Protein AF-F5GXT5-F1 (afdb_monomer_lite)

Radius of gyration: 16.78 Å; chains: 1; bounding box: 36×25×57 Å

pLDDT: mean 93.28, std 6.9, range [70.44, 98.62]

Foldseek 3Di:
DLLVAVAQDDDDVPDPDGDHHDDVVVVVVCLVCLLVCLLPDDPVSNVVSLVSLLSNCLRCPPNPPVCLLVVLLVQLPDPDLSSLLSSLSNLLSNLLSCLPPDPVVCVSVVVSCVSVVVSLVVLLVVLVVPPDPSSVSSNVSSVSSVVSNVD

Sequence (151 aa):
MVTQYWPDREPPPGEAIFPFNIHENDRQQIRDNIVEGIIRSPDLVRVQLTMCLRAIIKHDFPGHWPGVVDKIDYYLQSQSSASWLGSLLCLYQLVKTYEYKKAEEREPLIIAMQIFLPRIQQQIVQLLPDSSYYSVLLQKQILKIFYALVQ

Structure (mmCIF, N/CA/C/O backbone):
data_AF-F5GXT5-F1
#
_entry.id   AF-F5GXT5-F1
#
loop_
_atom_site.group_PDB
_atom_site.id
_atom_site.type_symbol
_atom_site.label_atom_id
_atom_site.label_alt_id
_atom_site.label_comp_id
_atom_site.label_asym_id
_atom_site.label_entity_id
_atom_site.label_seq_id
_atom_site.pdbx_PDB_ins_code
_atom_site.Cartn_x
_atom_site.Cartn_y
_atom_site.Cartn_z
_atom_site.occupancy
_atom_site.B_iso_or_equiv
_atom_site.auth_seq_id
_atom_site.auth_comp_id
_atom_site.auth_asym_id
_atom_site.auth_atom_id
_atom_site.pdbx_PDB_model_num
ATOM 1 N N . MET A 1 1 ? -3.193 -11.718 -16.908 1.00 72.56 1 MET A N 1
ATOM 2 C CA . MET A 1 1 ? -3.302 -10.508 -17.753 1.00 72.56 1 MET A CA 1
ATOM 3 C C . MET A 1 1 ? -2.373 -9.403 -17.261 1.00 72.56 1 MET A C 1
ATOM 5 O O . MET A 1 1 ? -1.373 -9.195 -17.922 1.00 72.56 1 MET A O 1
ATOM 9 N N . VAL A 1 2 ? -2.601 -8.774 -16.096 1.00 82.25 2 VAL A N 1
ATOM 10 C CA . VAL A 1 2 ? -1.706 -7.710 -15.571 1.00 82.25 2 VAL A CA 1
ATOM 11 C C . VAL A 1 2 ? -0.271 -8.211 -15.365 1.00 82.25 2 VAL A C 1
ATOM 13 O O . VAL A 1 2 ? 0.660 -7.666 -15.932 1.00 82.25 2 VAL A O 1
ATOM 16 N N . THR A 1 3 ? -0.075 -9.335 -14.676 1.00 84.12 3 THR A N 1
ATOM 17 C CA . THR A 1 3 ? 1.262 -9.940 -14.487 1.00 84.12 3 THR A CA 1
ATOM 18 C C . THR A 1 3 ? 1.976 -10.316 -15.788 1.00 84.12 3 THR A C 1
ATOM 20 O O . THR A 1 3 ? 3.190 -10.498 -15.795 1.00 84.12 3 THR A O 1
ATOM 23 N N . GLN A 1 4 ? 1.224 -10.471 -16.879 1.00 84.88 4 GLN A N 1
ATOM 24 C CA . GLN A 1 4 ? 1.748 -10.904 -18.164 1.00 84.88 4 GLN A CA 1
ATOM 25 C C . GLN A 1 4 ? 2.047 -9.717 -19.080 1.00 84.88 4 GLN A C 1
ATOM 27 O O . GLN A 1 4 ? 3.111 -9.684 -19.671 1.00 84.88 4 GLN A O 1
ATOM 32 N N . TYR A 1 5 ? 1.149 -8.744 -19.181 1.00 89.81 5 TYR A N 1
ATOM 33 C CA . TYR A 1 5 ? 1.207 -7.708 -20.219 1.00 89.81 5 TYR A CA 1
ATOM 34 C C . TYR A 1 5 ? 1.466 -6.294 -19.666 1.00 89.81 5 TYR A C 1
ATOM 36 O O . TYR A 1 5 ? 1.440 -5.323 -20.423 1.00 89.81 5 TYR A O 1
ATOM 44 N N . TRP A 1 6 ? 1.674 -6.165 -18.349 1.00 93.44 6 TRP A N 1
ATOM 45 C CA . TRP A 1 6 ? 2.066 -4.907 -17.703 1.00 93.44 6 TRP A CA 1
ATOM 46 C C . TRP A 1 6 ? 3.566 -4.608 -17.768 1.00 93.44 6 TRP A C 1
ATOM 48 O O . TRP A 1 6 ? 3.906 -3.472 -18.066 1.00 93.44 6 TRP A O 1
ATOM 58 N N . PRO A 1 7 ? 4.480 -5.564 -17.502 1.00 89.50 7 PRO A N 1
ATOM 59 C CA . PRO A 1 7 ? 5.905 -5.292 -17.645 1.00 89.50 7 PRO A CA 1
ATOM 60 C C . PRO A 1 7 ? 6.231 -5.070 -19.118 1.00 89.50 7 PRO A C 1
ATOM 62 O O . PRO A 1 7 ? 5.794 -5.864 -19.952 1.00 89.50 7 PRO A O 1
ATOM 65 N N . ASP A 1 8 ? 7.035 -4.058 -19.426 1.00 83.81 8 ASP A N 1
ATOM 66 C CA . ASP A 1 8 ? 7.594 -3.932 -20.767 1.00 83.81 8 ASP A CA 1
ATOM 67 C C . ASP A 1 8 ? 8.523 -5.118 -21.024 1.00 83.81 8 ASP A C 1
ATOM 69 O O . ASP A 1 8 ? 9.422 -5.427 -20.238 1.00 83.81 8 ASP A O 1
ATOM 73 N N . ARG A 1 9 ? 8.238 -5.846 -22.099 1.00 78.12 9 ARG A N 1
ATOM 74 C CA . ARG A 1 9 ? 8.965 -7.053 -22.478 1.00 78.12 9 ARG A CA 1
ATOM 75 C C . ARG A 1 9 ? 9.760 -6.804 -23.747 1.00 78.12 9 ARG A C 1
ATOM 77 O O . ARG A 1 9 ? 9.201 -6.384 -24.760 1.00 78.12 9 ARG A O 1
ATOM 84 N N . GLU A 1 10 ? 11.043 -7.126 -23.686 1.00 72.50 10 GLU A N 1
ATOM 85 C CA . GLU A 1 10 ? 11.891 -7.223 -24.868 1.00 72.50 10 GLU A CA 1
ATOM 86 C C . GLU A 1 10 ? 11.578 -8.515 -25.640 1.00 72.50 10 GLU A C 1
ATOM 88 O O . GLU A 1 10 ? 11.166 -9.515 -25.035 1.00 72.50 10 GLU A O 1
ATOM 93 N N . PRO A 1 11 ? 11.734 -8.513 -26.973 1.00 75.25 11 PRO A N 1
ATOM 94 C CA . PRO A 1 11 ? 11.586 -9.727 -27.756 1.00 75.25 11 PRO A CA 1
ATOM 95 C C . PRO A 1 11 ? 12.695 -10.740 -27.404 1.00 75.25 11 PRO A C 1
ATOM 97 O O . PRO A 1 11 ? 13.831 -10.340 -27.126 1.00 75.25 11 PRO A O 1
ATOM 100 N N . PRO A 1 12 ? 12.403 -12.054 -27.412 1.00 76.12 12 PRO A N 1
ATOM 101 C CA . PRO A 1 12 ? 13.422 -13.084 -27.237 1.00 76.12 12 PRO A CA 1
ATOM 102 C C . PRO A 1 12 ? 14.567 -12.946 -28.258 1.00 76.12 12 PRO A C 1
ATOM 104 O O . PRO A 1 12 ? 14.324 -12.521 -29.392 1.00 76.12 12 PRO A O 1
ATOM 107 N N . PRO A 1 13 ? 15.808 -13.347 -27.915 1.00 76.31 13 PRO A N 1
ATOM 108 C CA . PRO A 1 13 ? 16.923 -13.310 -28.857 1.00 76.31 13 PRO A CA 1
ATOM 109 C C . PRO A 1 13 ? 16.594 -14.077 -30.147 1.00 76.31 13 PRO A C 1
ATOM 111 O O . PRO A 1 13 ? 16.366 -15.284 -30.113 1.00 76.31 13 PRO A O 1
ATOM 114 N N . GLY A 1 14 ? 16.586 -13.377 -31.285 1.00 81.12 14 GLY A N 1
ATOM 115 C CA . GLY A 1 14 ? 16.281 -13.949 -32.603 1.00 81.12 14 GLY A CA 1
ATOM 116 C C . GLY A 1 14 ? 14.845 -13.736 -33.097 1.00 81.12 14 GLY A C 1
ATOM 117 O O . GLY A 1 14 ? 14.568 -14.032 -34.257 1.00 81.12 14 GLY A O 1
ATOM 118 N N . GLU A 1 15 ? 13.952 -13.174 -32.279 1.00 78.56 15 GLU A N 1
ATOM 119 C CA . GLU A 1 15 ? 12.605 -12.771 -32.693 1.00 78.56 15 GLU A CA 1
ATOM 120 C C . GLU A 1 15 ? 12.524 -11.245 -32.871 1.00 78.56 15 GLU A C 1
ATOM 122 O O . GLU A 1 15 ? 13.019 -10.480 -32.051 1.00 78.56 15 GLU A O 1
ATOM 127 N N . ALA A 1 16 ? 11.892 -10.782 -33.955 1.00 70.44 16 ALA A N 1
ATOM 128 C CA . ALA A 1 16 ? 11.656 -9.352 -34.207 1.00 70.44 16 ALA A CA 1
ATOM 129 C C . ALA A 1 16 ? 10.265 -8.882 -33.739 1.00 70.44 16 ALA A C 1
ATOM 131 O O . ALA A 1 16 ? 9.927 -7.704 -33.861 1.00 70.44 16 ALA A O 1
ATOM 132 N N . ILE A 1 17 ? 9.431 -9.806 -33.250 1.00 75.44 17 ILE A N 1
ATOM 133 C CA . ILE A 1 17 ? 8.056 -9.513 -32.852 1.00 75.44 17 ILE A CA 1
ATOM 134 C C . ILE A 1 17 ? 8.065 -9.071 -31.396 1.00 75.44 17 ILE A C 1
ATOM 136 O O . ILE A 1 17 ? 8.349 -9.858 -30.494 1.00 75.44 17 ILE A O 1
ATOM 140 N N . PHE A 1 18 ? 7.713 -7.808 -31.168 1.00 72.62 18 PHE A N 1
ATOM 141 C CA . PHE A 1 18 ? 7.502 -7.321 -29.816 1.00 72.62 18 PHE A CA 1
ATOM 142 C C . PHE A 1 18 ? 6.290 -8.024 -29.194 1.00 72.62 18 PHE A C 1
ATOM 144 O O . PHE A 1 18 ? 5.219 -8.074 -29.810 1.00 72.62 18 PHE A O 1
ATOM 151 N N . PRO A 1 19 ? 6.427 -8.564 -27.976 1.00 79.31 19 PRO A N 1
ATOM 152 C CA . PRO A 1 19 ? 5.295 -9.114 -27.250 1.00 79.31 19 PRO A CA 1
ATOM 153 C C . PRO A 1 19 ? 4.252 -8.026 -26.985 1.00 79.31 19 PRO A C 1
ATOM 155 O O . PRO A 1 19 ? 4.577 -6.864 -26.742 1.00 79.31 19 PRO A O 1
ATOM 158 N N . PHE A 1 20 ? 2.979 -8.421 -27.017 1.00 85.19 20 PHE A N 1
ATOM 159 C CA . P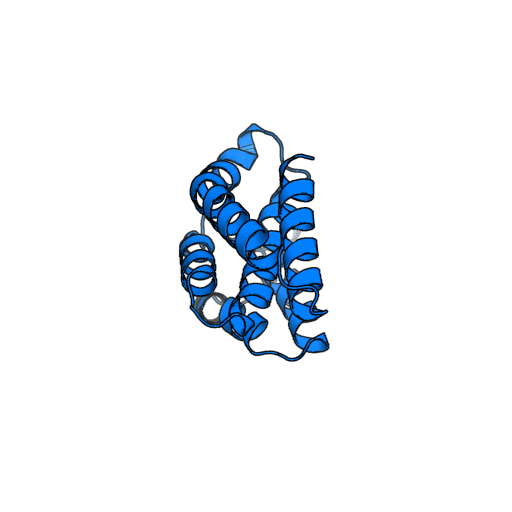HE A 1 20 ? 1.881 -7.517 -26.697 1.00 85.19 20 PHE A CA 1
ATOM 160 C C . PHE A 1 20 ? 2.040 -6.954 -25.279 1.00 85.19 20 PHE A C 1
ATOM 162 O O . PHE A 1 20 ? 2.151 -7.717 -24.318 1.00 85.19 20 PHE A O 1
ATOM 169 N N . ASN A 1 21 ? 1.966 -5.630 -25.164 1.00 88.56 21 ASN A N 1
ATOM 170 C CA . ASN A 1 21 ? 1.921 -4.900 -23.905 1.00 88.56 21 ASN A CA 1
ATOM 171 C C . ASN A 1 21 ? 0.643 -4.058 -23.867 1.00 88.56 21 ASN A C 1
ATOM 173 O O . ASN A 1 21 ? 0.182 -3.564 -24.897 1.00 88.56 21 ASN A O 1
ATOM 177 N N . ILE A 1 22 ? 0.069 -3.892 -22.675 1.00 90.62 22 ILE A N 1
ATOM 178 C CA . ILE A 1 22 ? -1.077 -2.995 -22.477 1.00 90.62 22 ILE A CA 1
ATOM 179 C C . ILE A 1 22 ? -0.630 -1.574 -22.831 1.00 90.62 22 ILE A C 1
ATOM 181 O O . ILE A 1 22 ? 0.400 -1.125 -22.328 1.00 90.62 22 ILE A O 1
ATOM 185 N N . HIS A 1 23 ? -1.395 -0.884 -23.677 1.00 92.12 23 HIS A N 1
ATOM 186 C CA . HIS A 1 23 ? -1.074 0.471 -24.117 1.00 92.12 23 HIS A CA 1
ATOM 187 C C . HIS A 1 23 ? -1.038 1.447 -22.929 1.00 92.12 23 HIS A C 1
ATOM 189 O O . HIS A 1 23 ? -1.825 1.318 -21.992 1.00 92.12 23 HIS A O 1
ATOM 195 N N . GLU A 1 24 ? -0.170 2.461 -22.977 1.00 93.25 24 GLU A N 1
ATOM 196 C CA . GLU A 1 24 ? 0.045 3.368 -21.841 1.00 93.25 24 GLU A CA 1
ATOM 197 C C . GLU A 1 24 ? -1.228 4.115 -21.415 1.00 93.25 24 GLU A C 1
ATOM 199 O O . GLU A 1 24 ? -1.510 4.228 -20.227 1.00 93.25 24 GLU A O 1
ATOM 204 N N . ASN A 1 25 ? -2.068 4.536 -22.367 1.00 95.38 25 ASN A N 1
ATOM 205 C CA . ASN A 1 25 ? -3.378 5.124 -22.051 1.00 95.38 25 ASN A CA 1
ATOM 206 C C . ASN A 1 25 ? -4.250 4.190 -21.189 1.00 95.38 25 ASN A C 1
ATOM 208 O O . ASN A 1 25 ? -4.872 4.649 -20.233 1.00 95.38 25 ASN A O 1
ATOM 212 N N . ASP A 1 26 ? -4.264 2.887 -21.480 1.00 95.75 26 ASP A N 1
ATOM 213 C CA . ASP A 1 26 ? -5.030 1.908 -20.701 1.00 95.75 26 ASP A CA 1
ATOM 214 C C . ASP A 1 26 ? -4.375 1.659 -19.338 1.00 95.75 26 ASP A C 1
ATOM 216 O O . ASP A 1 26 ? -5.068 1.543 -18.324 1.00 95.75 26 ASP A O 1
ATOM 220 N N . ARG A 1 27 ? -3.033 1.626 -19.284 1.00 96.31 27 ARG A N 1
ATOM 221 C CA . ARG A 1 27 ? -2.291 1.540 -18.017 1.00 96.31 27 ARG A CA 1
ATOM 222 C C . ARG A 1 27 ? -2.625 2.724 -17.116 1.00 96.31 27 ARG A C 1
ATOM 224 O O . ARG A 1 27 ? -2.954 2.515 -15.949 1.00 96.31 27 ARG A O 1
ATOM 231 N N . GLN A 1 28 ? -2.616 3.942 -17.651 1.00 96.56 28 GLN A N 1
ATOM 232 C CA . GLN A 1 28 ? -2.987 5.148 -16.916 1.00 96.56 28 GLN A CA 1
ATOM 233 C C . GLN A 1 28 ? -4.422 5.051 -16.383 1.00 96.56 28 GLN A C 1
ATOM 235 O O . GLN A 1 28 ? -4.627 5.246 -15.190 1.00 96.56 28 GLN A O 1
ATOM 240 N N . GLN A 1 29 ? -5.396 4.633 -17.203 1.00 97.19 29 GLN A N 1
ATOM 241 C CA . GLN A 1 29 ? -6.776 4.430 -16.737 1.00 97.19 29 GLN A CA 1
ATOM 242 C C . GLN A 1 29 ? -6.872 3.404 -15.596 1.00 97.19 29 GLN A C 1
ATOM 244 O O . GLN A 1 29 ? -7.636 3.591 -14.647 1.00 97.19 29 GLN A O 1
ATOM 249 N N . ILE A 1 30 ? -6.087 2.325 -15.646 1.00 97.50 30 ILE A N 1
ATOM 250 C CA . ILE A 1 30 ? -6.050 1.325 -14.572 1.00 97.50 30 ILE A CA 1
ATOM 251 C C . ILE A 1 30 ? -5.429 1.923 -13.300 1.00 97.50 30 ILE A C 1
ATOM 253 O O . ILE A 1 30 ? -6.006 1.778 -12.218 1.00 97.50 30 ILE A O 1
ATOM 257 N N . ARG A 1 31 ? -4.300 2.633 -13.412 1.00 97.94 31 ARG A N 1
ATOM 258 C CA . ARG A 1 31 ? -3.650 3.346 -12.296 1.00 97.94 31 ARG A CA 1
ATOM 259 C C . ARG A 1 31 ? -4.605 4.361 -11.647 1.00 97.94 31 ARG A C 1
ATOM 261 O O . ARG A 1 31 ? -4.724 4.425 -10.419 1.00 97.94 31 ARG A O 1
ATOM 268 N N . ASP A 1 32 ? -5.390 5.055 -12.461 1.00 97.12 32 ASP A N 1
ATOM 269 C CA . ASP A 1 32 ? -6.365 6.056 -12.028 1.00 97.12 32 ASP A CA 1
AT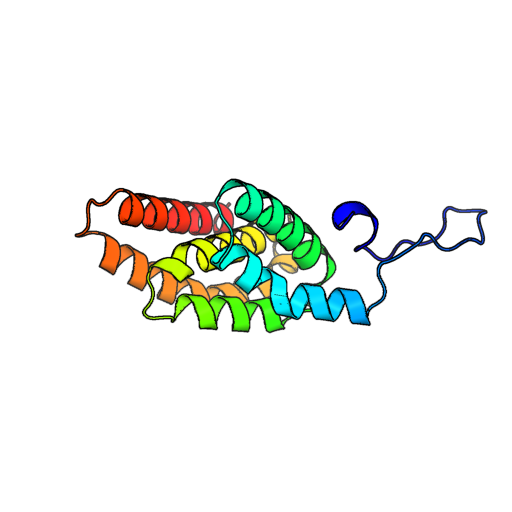OM 270 C C . ASP A 1 32 ? -7.591 5.480 -11.314 1.00 97.12 32 ASP A C 1
ATOM 272 O O . ASP A 1 32 ? -8.314 6.245 -10.682 1.00 97.12 32 ASP A O 1
ATOM 276 N N . ASN A 1 33 ? -7.824 4.164 -11.330 1.00 97.38 33 ASN A N 1
ATOM 277 C CA . ASN A 1 33 ? -9.051 3.584 -10.766 1.00 97.38 33 ASN A CA 1
ATOM 278 C C . ASN A 1 33 ? -8.831 2.388 -9.828 1.00 97.38 33 ASN A C 1
ATOM 280 O O . ASN A 1 33 ? -9.745 2.004 -9.096 1.00 97.38 33 ASN A O 1
ATOM 284 N N . ILE A 1 34 ? -7.652 1.759 -9.830 1.00 98.00 34 ILE A N 1
ATOM 285 C CA . ILE A 1 34 ? -7.458 0.488 -9.117 1.00 98.00 34 ILE A CA 1
ATOM 286 C C . ILE A 1 34 ? -7.582 0.616 -7.590 1.00 98.00 34 ILE A C 1
ATOM 288 O O . ILE A 1 34 ? -8.104 -0.296 -6.948 1.00 98.00 34 ILE A O 1
ATOM 292 N N . VAL A 1 35 ? -7.167 1.744 -7.004 1.00 97.62 35 VAL A N 1
ATOM 293 C CA . VAL A 1 35 ? -7.274 1.987 -5.552 1.00 97.62 35 VAL A CA 1
ATOM 294 C C . VAL A 1 35 ? -8.744 2.098 -5.132 1.00 97.62 35 VAL A C 1
ATOM 296 O O . VAL A 1 35 ? -9.181 1.410 -4.209 1.00 97.62 35 VAL A O 1
ATOM 299 N N . GLU A 1 36 ? -9.544 2.882 -5.856 1.00 96.19 36 GLU A N 1
ATOM 300 C CA . GLU A 1 36 ? -10.994 2.978 -5.666 1.00 96.19 36 GLU A CA 1
ATOM 301 C C . GLU A 1 36 ? -11.681 1.636 -5.879 1.00 96.19 36 GLU A C 1
ATOM 303 O O . GLU A 1 36 ? -12.573 1.265 -5.113 1.00 96.19 36 GLU A O 1
ATOM 308 N N . GLY A 1 37 ? -11.250 0.899 -6.905 1.00 97.44 37 GLY A N 1
ATOM 309 C CA . GLY A 1 37 ? -11.721 -0.447 -7.190 1.00 97.44 37 GLY A CA 1
ATOM 310 C C . GLY A 1 37 ? -11.533 -1.365 -5.986 1.00 97.44 37 GLY A C 1
ATOM 311 O O . GLY A 1 37 ? -12.485 -2.020 -5.569 1.00 97.44 37 GLY A O 1
ATOM 312 N N . ILE A 1 38 ? -10.348 -1.371 -5.368 1.00 97.62 38 ILE A N 1
ATOM 313 C CA . ILE A 1 38 ? -10.061 -2.156 -4.155 1.00 97.62 38 ILE A CA 1
ATOM 314 C C . ILE A 1 38 ? -10.978 -1.733 -3.000 1.00 97.62 38 ILE A C 1
ATOM 316 O O . ILE A 1 38 ? -11.547 -2.591 -2.322 1.00 97.62 38 ILE A O 1
ATOM 320 N N . ILE A 1 39 ? -11.156 -0.428 -2.788 1.00 96.00 39 ILE A N 1
ATOM 321 C CA . ILE A 1 39 ? -11.991 0.103 -1.702 1.00 96.00 39 ILE A CA 1
ATOM 322 C C . ILE A 1 39 ? -13.459 -0.317 -1.861 1.00 96.00 39 ILE A C 1
ATOM 324 O O . ILE A 1 39 ? -14.086 -0.742 -0.894 1.00 96.00 39 ILE A O 1
ATOM 328 N N . ARG A 1 40 ? -14.013 -0.213 -3.073 1.00 95.00 40 ARG A N 1
ATOM 329 C CA . ARG A 1 40 ? -15.453 -0.390 -3.329 1.00 95.00 40 ARG A CA 1
ATOM 330 C C . ARG A 1 40 ? -15.862 -1.831 -3.631 1.00 95.00 40 ARG A C 1
ATOM 332 O O . ARG A 1 40 ? -17.050 -2.139 -3.629 1.00 95.00 40 ARG A O 1
ATOM 339 N N . SER A 1 41 ? -14.902 -2.707 -3.916 1.00 96.19 41 SER A N 1
ATOM 340 C CA . SER A 1 41 ? -15.188 -4.082 -4.325 1.00 96.19 41 SER A CA 1
ATOM 341 C C . SER A 1 41 ? -15.552 -4.998 -3.152 1.00 96.19 41 SER A C 1
ATOM 343 O O . SER A 1 41 ? -15.038 -4.809 -2.044 1.00 96.19 41 SER A O 1
ATOM 345 N N . PRO A 1 42 ? -16.360 -6.051 -3.391 1.00 95.69 42 PRO A N 1
ATOM 346 C CA . PRO A 1 42 ? -16.551 -7.139 -2.435 1.00 95.69 42 PRO A CA 1
ATOM 347 C C . PRO A 1 42 ? -15.251 -7.930 -2.230 1.00 95.69 42 PRO A C 1
ATOM 349 O O . PRO A 1 42 ? -14.362 -7.912 -3.083 1.00 95.69 42 PRO A O 1
ATOM 352 N N . ASP A 1 43 ? -15.152 -8.663 -1.121 1.00 92.81 43 ASP A N 1
ATOM 353 C CA . ASP A 1 43 ? -13.896 -9.259 -0.640 1.00 92.81 43 ASP A CA 1
ATOM 354 C C . ASP A 1 43 ? -13.160 -10.117 -1.681 1.00 92.81 43 ASP A C 1
ATOM 356 O O . ASP A 1 43 ? -11.958 -9.940 -1.880 1.00 92.81 43 ASP A O 1
ATOM 360 N N . LEU A 1 44 ? -13.865 -10.997 -2.401 1.00 95.62 44 LEU A N 1
ATOM 361 C CA . LEU A 1 44 ? -13.238 -11.861 -3.412 1.00 95.62 44 LEU A CA 1
ATOM 362 C C . LEU A 1 44 ? -12.607 -11.057 -4.555 1.00 95.62 44 LEU A C 1
ATOM 364 O O . LEU A 1 44 ? -11.489 -11.349 -4.976 1.00 95.62 44 LEU A O 1
ATOM 368 N N . VAL A 1 45 ? -13.299 -10.018 -5.027 1.00 97.31 45 VAL A N 1
ATOM 369 C CA . VAL A 1 45 ? -12.800 -9.134 -6.090 1.00 97.31 45 VAL A CA 1
ATOM 370 C C . VAL A 1 45 ? -11.666 -8.264 -5.556 1.00 97.31 45 VAL A C 1
ATOM 372 O O . VAL A 1 45 ? -10.636 -8.123 -6.213 1.00 97.31 45 VAL A O 1
ATOM 375 N N . ARG A 1 46 ? -11.805 -7.750 -4.328 1.00 96.81 46 ARG A N 1
ATOM 376 C CA . ARG A 1 46 ? -10.779 -6.954 -3.649 1.00 96.81 46 ARG A CA 1
ATOM 377 C C . ARG A 1 46 ? -9.451 -7.699 -3.577 1.00 96.81 46 ARG A C 1
ATOM 379 O O . ARG A 1 46 ? -8.422 -7.124 -3.919 1.00 96.81 46 ARG A O 1
ATOM 386 N N . VAL A 1 47 ? -9.464 -8.980 -3.199 1.00 95.56 47 VAL A N 1
ATOM 387 C CA . VAL A 1 47 ? -8.247 -9.805 -3.151 1.00 95.56 47 VAL A CA 1
ATOM 388 C C . VAL A 1 47 ? -7.572 -9.863 -4.524 1.00 95.56 47 VAL A C 1
ATOM 390 O O . VAL A 1 47 ? -6.371 -9.608 -4.619 1.00 95.56 47 VAL A O 1
ATOM 393 N N . GLN A 1 48 ? -8.323 -10.101 -5.600 1.00 97.19 48 G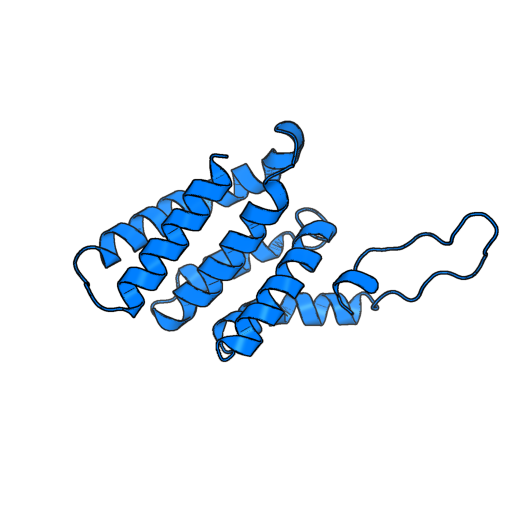LN A N 1
ATOM 394 C CA . GLN A 1 48 ? -7.746 -10.141 -6.950 1.00 97.19 48 GLN A CA 1
ATOM 395 C C . GLN A 1 48 ? -7.180 -8.782 -7.380 1.00 97.19 48 GLN A C 1
ATOM 397 O O . GLN A 1 48 ? -6.069 -8.712 -7.905 1.00 97.19 48 GLN A O 1
ATOM 402 N N . LEU A 1 49 ? -7.889 -7.688 -7.091 1.00 97.88 49 LEU A N 1
ATOM 403 C CA . LEU A 1 49 ? -7.411 -6.341 -7.401 1.00 97.88 49 LEU A CA 1
ATOM 404 C C . LEU A 1 49 ? -6.140 -5.981 -6.625 1.00 97.88 49 LEU A C 1
ATOM 406 O O . LEU A 1 49 ? -5.253 -5.351 -7.192 1.00 97.88 49 LEU A O 1
ATOM 410 N N . THR A 1 50 ? -5.989 -6.431 -5.375 1.00 97.56 50 THR A N 1
ATOM 411 C CA . THR A 1 50 ? -4.731 -6.226 -4.635 1.00 97.56 50 THR A CA 1
ATOM 412 C C . THR A 1 50 ? -3.557 -6.972 -5.271 1.00 97.56 50 THR A C 1
ATOM 414 O O . THR A 1 50 ? -2.449 -6.439 -5.312 1.00 97.56 50 THR A O 1
ATOM 417 N N . MET A 1 51 ? -3.785 -8.158 -5.845 1.00 96.19 51 MET A N 1
ATOM 418 C CA . MET A 1 51 ? -2.748 -8.877 -6.593 1.00 96.19 51 MET A CA 1
ATOM 419 C C . MET A 1 51 ? -2.363 -8.143 -7.881 1.00 96.19 51 MET A C 1
ATOM 421 O O . MET A 1 51 ? -1.176 -8.045 -8.197 1.00 96.19 51 MET A O 1
ATOM 425 N N . CYS A 1 52 ? -3.345 -7.580 -8.593 1.00 97.62 52 CYS A N 1
ATOM 426 C CA . CYS A 1 52 ? -3.092 -6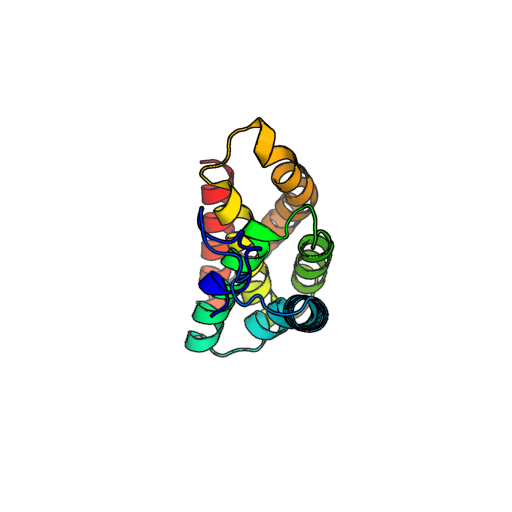.712 -9.743 1.00 97.62 52 CYS A CA 1
ATOM 427 C C . CYS A 1 52 ? -2.288 -5.471 -9.335 1.00 97.62 52 CYS A C 1
ATOM 429 O O . CYS A 1 52 ? -1.272 -5.180 -9.959 1.00 97.62 52 CYS A O 1
ATOM 431 N N . LEU A 1 53 ? -2.682 -4.791 -8.254 1.00 98.25 53 LEU A N 1
ATOM 432 C CA . LEU A 1 53 ? -1.984 -3.613 -7.744 1.00 98.25 53 LEU A CA 1
ATOM 433 C C . LEU A 1 53 ? -0.525 -3.920 -7.398 1.00 98.25 53 LEU A C 1
ATOM 435 O O . LEU A 1 53 ? 0.355 -3.146 -7.756 1.00 98.25 53 LEU A O 1
ATOM 439 N N . ARG A 1 54 ? -0.248 -5.058 -6.750 1.00 96.75 54 ARG A N 1
ATOM 440 C CA . ARG A 1 54 ? 1.130 -5.461 -6.433 1.00 96.75 54 ARG A CA 1
ATOM 441 C C . ARG A 1 54 ? 1.989 -5.587 -7.689 1.00 96.75 54 ARG A C 1
ATOM 443 O O . ARG A 1 54 ? 3.135 -5.150 -7.689 1.00 96.75 54 ARG A O 1
ATOM 450 N N . ALA A 1 55 ? 1.443 -6.181 -8.751 1.00 96.19 55 ALA A N 1
ATOM 451 C CA . ALA A 1 55 ? 2.144 -6.289 -10.024 1.00 96.19 55 ALA A CA 1
ATOM 452 C C . ALA A 1 55 ? 2.416 -4.904 -10.631 1.00 96.19 55 ALA A C 1
ATOM 454 O O . ALA A 1 55 ? 3.538 -4.650 -11.046 1.00 96.19 55 ALA A O 1
ATOM 455 N N . ILE A 1 56 ? 1.434 -4.001 -10.612 1.00 97.75 56 ILE A N 1
ATOM 456 C CA . ILE A 1 56 ? 1.586 -2.631 -11.125 1.00 97.75 56 ILE A CA 1
ATOM 457 C C . ILE A 1 56 ? 2.665 -1.871 -10.344 1.00 97.75 56 ILE A C 1
ATOM 459 O O . ILE A 1 56 ? 3.616 -1.374 -10.936 1.00 97.75 56 ILE A O 1
ATOM 463 N N . ILE A 1 57 ? 2.581 -1.846 -9.009 1.00 97.69 57 ILE A N 1
ATOM 464 C CA . ILE A 1 57 ? 3.555 -1.153 -8.148 1.00 97.69 57 ILE A CA 1
ATOM 465 C C . ILE A 1 57 ? 4.975 -1.665 -8.406 1.00 97.69 57 ILE A C 1
ATOM 467 O O . ILE A 1 57 ? 5.901 -0.866 -8.486 1.00 97.69 57 ILE A O 1
ATOM 471 N N . LYS A 1 58 ? 5.153 -2.981 -8.577 1.00 95.88 58 LYS A N 1
ATOM 472 C CA . LYS A 1 58 ? 6.464 -3.589 -8.844 1.00 95.88 58 LYS A CA 1
ATOM 473 C C . LYS A 1 58 ? 7.164 -3.020 -10.079 1.00 95.88 58 LYS A C 1
ATOM 475 O O . LYS A 1 58 ? 8.393 -2.999 -10.097 1.00 95.88 58 LYS A O 1
ATOM 480 N N . HIS A 1 59 ? 6.407 -2.631 -11.099 1.00 95.56 59 HIS A N 1
ATOM 481 C CA . HIS A 1 59 ? 6.953 -2.158 -12.369 1.00 95.56 59 HIS A CA 1
ATOM 482 C C . HIS A 1 59 ? 6.916 -0.632 -12.501 1.00 95.56 59 HIS A C 1
ATOM 484 O O . HIS A 1 59 ? 7.783 -0.062 -13.162 1.00 95.56 59 HIS A O 1
ATOM 490 N N . ASP A 1 60 ? 5.981 0.029 -11.817 1.00 96.88 60 ASP A N 1
ATOM 491 C CA . ASP A 1 60 ? 5.718 1.448 -12.045 1.00 96.88 60 ASP A CA 1
ATOM 492 C C . ASP A 1 60 ? 6.152 2.339 -10.880 1.00 96.88 60 ASP A C 1
ATOM 494 O O . ASP A 1 60 ? 6.421 3.516 -11.094 1.00 96.88 60 ASP A O 1
ATOM 498 N N . PHE A 1 61 ? 6.248 1.830 -9.651 1.00 97.25 61 PHE A N 1
ATOM 499 C CA . PHE A 1 61 ? 6.689 2.634 -8.510 1.00 97.25 61 PHE A CA 1
ATOM 500 C C . PHE A 1 61 ? 8.194 2.432 -8.249 1.00 97.25 61 PHE A C 1
ATOM 502 O O . PHE A 1 61 ? 8.664 1.293 -8.233 1.00 97.25 61 PHE A O 1
ATOM 509 N N . PRO A 1 62 ? 8.971 3.508 -8.017 1.00 96.00 62 PRO A N 1
ATOM 510 C CA . PRO A 1 62 ? 8.558 4.916 -7.915 1.00 96.00 62 PRO A CA 1
ATOM 511 C C . PRO A 1 62 ? 8.538 5.696 -9.242 1.00 96.00 62 PRO A C 1
ATOM 513 O O . PRO A 1 62 ? 8.182 6.868 -9.231 1.00 96.00 62 PRO A O 1
ATOM 516 N N . GLY A 1 63 ? 8.946 5.087 -10.360 1.00 95.25 63 GLY A N 1
ATOM 517 C CA . GLY A 1 63 ? 9.173 5.774 -11.639 1.00 95.25 63 GLY A CA 1
ATOM 518 C C . GLY A 1 63 ? 7.903 6.249 -12.356 1.00 95.25 63 GLY A C 1
ATOM 519 O O . GLY A 1 63 ? 7.565 7.426 -12.317 1.00 95.25 63 GLY A O 1
ATOM 520 N N . HIS A 1 64 ? 7.213 5.342 -13.047 1.00 94.62 64 HIS A N 1
ATOM 521 C CA . HIS A 1 64 ? 6.036 5.649 -13.872 1.00 94.62 64 HIS A CA 1
ATOM 522 C C . HIS A 1 64 ? 4.783 6.027 -13.064 1.00 94.62 64 HIS A C 1
ATOM 524 O O . HIS A 1 64 ? 3.862 6.645 -13.600 1.00 94.62 64 HIS A O 1
ATOM 530 N N . TRP A 1 65 ? 4.714 5.669 -11.778 1.00 97.38 65 TRP A N 1
ATOM 531 C CA . TRP A 1 65 ? 3.545 5.947 -10.944 1.00 97.38 65 TRP A CA 1
ATOM 532 C C . TRP A 1 65 ? 3.876 6.317 -9.489 1.00 97.38 65 TRP A C 1
ATOM 534 O O . TRP A 1 65 ? 3.502 5.598 -8.559 1.00 97.38 65 TRP A O 1
ATOM 544 N N . PRO A 1 66 ? 4.520 7.473 -9.253 1.00 95.81 66 PRO A N 1
ATOM 545 C CA . PRO A 1 66 ? 4.766 7.975 -7.900 1.00 95.81 66 PRO A CA 1
ATOM 546 C C . PRO A 1 66 ? 3.463 8.334 -7.163 1.00 95.81 66 PRO A C 1
ATOM 548 O O . PRO A 1 66 ? 3.350 8.111 -5.959 1.00 95.81 66 PRO A O 1
ATOM 551 N N . GLY A 1 67 ? 2.440 8.800 -7.895 1.00 96.56 67 GLY A N 1
ATOM 552 C CA . GLY A 1 67 ? 1.158 9.261 -7.340 1.00 96.56 67 GLY A CA 1
ATOM 553 C C . GLY A 1 67 ? 0.314 8.190 -6.634 1.00 96.56 67 GLY A C 1
ATOM 554 O O . GLY A 1 67 ? -0.715 8.510 -6.041 1.00 96.56 67 GLY A O 1
ATOM 555 N N . VAL A 1 68 ? 0.730 6.916 -6.650 1.00 97.88 68 VAL A N 1
ATOM 556 C CA . VAL A 1 68 ? 0.110 5.871 -5.818 1.00 97.88 68 VAL A CA 1
ATOM 557 C C . VAL A 1 68 ? 0.195 6.210 -4.324 1.00 97.88 68 VAL A C 1
ATOM 559 O O . VAL A 1 68 ? -0.737 5.903 -3.583 1.00 97.88 68 VAL A O 1
ATOM 562 N N . VAL A 1 69 ? 1.271 6.879 -3.886 1.00 98.00 69 VAL A N 1
ATOM 563 C CA . VAL A 1 69 ? 1.469 7.297 -2.487 1.00 98.00 69 VAL A CA 1
ATOM 564 C C . VAL A 1 69 ? 0.413 8.323 -2.086 1.00 98.00 69 VAL A C 1
ATOM 566 O O . VAL A 1 69 ? -0.329 8.086 -1.132 1.00 98.00 69 VAL A O 1
ATOM 569 N N . ASP A 1 70 ? 0.269 9.396 -2.864 1.00 97.00 70 ASP A N 1
ATOM 570 C CA . ASP A 1 70 ? -0.707 10.463 -2.603 1.00 97.00 70 ASP A CA 1
ATOM 571 C C . ASP A 1 70 ? -2.134 9.917 -2.556 1.00 97.00 70 ASP A C 1
ATOM 573 O O . ASP A 1 70 ? -2.947 10.285 -1.708 1.00 97.00 70 ASP A O 1
ATOM 577 N N . LYS A 1 71 ? -2.435 8.973 -3.449 1.00 96.81 71 LYS A N 1
ATOM 578 C CA . LYS A 1 71 ? -3.757 8.367 -3.547 1.00 96.81 71 LYS A CA 1
ATOM 579 C C . LYS A 1 71 ? -4.088 7.476 -2.352 1.00 96.81 71 LYS A C 1
ATOM 581 O O . LYS A 1 71 ? -5.207 7.527 -1.840 1.00 96.81 71 LYS A O 1
ATOM 586 N N . ILE A 1 72 ? -3.128 6.671 -1.890 1.00 97.69 72 ILE A N 1
ATOM 587 C CA . ILE A 1 72 ? -3.291 5.872 -0.669 1.00 97.69 72 ILE A CA 1
ATOM 588 C C . ILE A 1 72 ? -3.485 6.798 0.535 1.00 97.69 72 ILE A C 1
ATOM 590 O O . ILE A 1 72 ? -4.399 6.557 1.325 1.00 97.69 72 ILE A O 1
ATOM 594 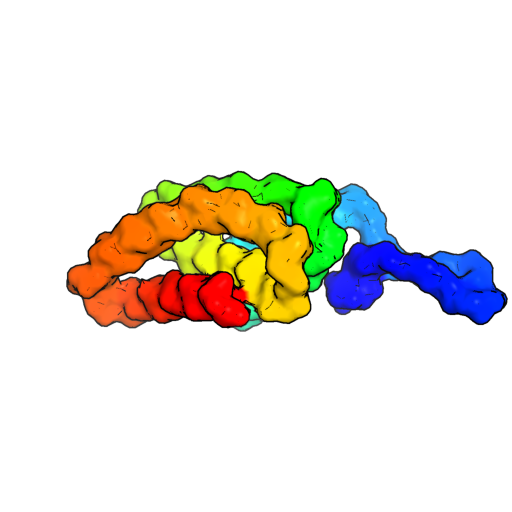N N . ASP A 1 73 ? -2.676 7.854 0.664 1.00 96.25 73 ASP A N 1
ATOM 595 C CA . ASP A 1 73 ? -2.782 8.801 1.778 1.00 96.25 73 ASP A CA 1
ATOM 596 C C . ASP A 1 73 ? -4.139 9.516 1.780 1.00 96.25 73 ASP A C 1
ATOM 598 O O . ASP A 1 73 ? -4.833 9.505 2.796 1.00 96.25 73 ASP A O 1
ATOM 602 N N . TYR A 1 74 ? -4.596 10.007 0.625 1.00 95.31 74 TYR A N 1
ATOM 603 C CA . TYR A 1 74 ? -5.915 10.625 0.474 1.00 95.31 74 TYR A CA 1
ATOM 604 C C . TYR A 1 74 ? -7.051 9.742 1.020 1.00 95.31 74 TYR A C 1
ATOM 606 O O . TYR A 1 74 ? -7.861 10.186 1.836 1.00 95.31 74 TYR A O 1
ATOM 614 N N . TYR A 1 75 ? -7.103 8.462 0.634 1.00 95.69 75 TYR A N 1
ATOM 615 C CA . TYR A 1 75 ? -8.160 7.562 1.110 1.00 95.69 75 TYR A CA 1
ATOM 616 C C . TYR A 1 75 ? -7.977 7.096 2.554 1.00 95.69 75 TYR A C 1
ATOM 618 O O . TYR A 1 75 ? -8.954 6.695 3.195 1.00 95.69 75 TYR A O 1
ATOM 626 N N . LEU A 1 76 ? -6.748 7.110 3.069 1.00 93.88 76 LEU A N 1
ATOM 627 C CA . LEU A 1 76 ? -6.454 6.799 4.465 1.00 93.88 76 LEU A CA 1
ATOM 628 C C . LEU A 1 76 ? -6.869 7.947 5.402 1.00 93.88 76 LEU A C 1
ATOM 630 O O . LEU A 1 76 ? -7.194 7.698 6.559 1.00 93.88 76 LEU A O 1
ATOM 634 N N . GLN A 1 77 ? -6.922 9.181 4.890 1.00 92.25 77 GLN A N 1
ATOM 635 C CA . GLN A 1 77 ? -7.417 10.374 5.589 1.00 92.25 77 GLN A CA 1
ATOM 636 C C . GLN A 1 77 ? -8.942 10.494 5.649 1.00 92.25 77 GLN A C 1
ATOM 638 O O . GLN A 1 77 ? -9.472 11.281 6.432 1.00 92.25 77 GLN A O 1
ATOM 643 N N . SER A 1 78 ? -9.653 9.737 4.816 1.00 87.50 78 SER A N 1
ATOM 644 C CA . SER A 1 78 ? -11.112 9.741 4.777 1.00 87.50 78 SER A CA 1
ATOM 645 C C . SER A 1 78 ? -11.712 9.427 6.151 1.00 87.50 78 SER A C 1
ATOM 647 O O . SER A 1 78 ? -11.271 8.512 6.846 1.00 87.50 78 SER A O 1
ATOM 649 N N . GLN A 1 79 ? -12.776 10.148 6.513 1.00 78.50 79 GLN A N 1
ATOM 650 C CA . GLN A 1 79 ? -13.555 9.886 7.731 1.00 78.50 79 GLN A CA 1
ATOM 651 C C . GLN A 1 79 ? -14.351 8.574 7.653 1.00 78.50 79 GLN A C 1
ATOM 653 O O . GLN A 1 79 ? -14.862 8.086 8.658 1.00 78.50 79 GLN A O 1
ATOM 658 N N . SER A 1 80 ? -14.474 7.990 6.458 1.00 77.38 80 SER A N 1
ATOM 659 C CA . SER A 1 80 ? -15.135 6.706 6.280 1.00 77.38 80 SER A CA 1
ATOM 660 C C . SER A 1 80 ? -14.187 5.572 6.656 1.00 77.38 80 SER A C 1
ATOM 662 O O . SER A 1 80 ? -13.270 5.239 5.907 1.00 77.38 80 SER A O 1
ATOM 664 N N . SER A 1 81 ? -14.463 4.904 7.776 1.00 73.38 81 SER A N 1
ATOM 665 C CA . SER A 1 81 ? -13.745 3.688 8.172 1.00 73.38 81 SER A CA 1
ATOM 666 C C . SER A 1 81 ? -13.811 2.590 7.100 1.00 73.38 81 SER A C 1
ATOM 668 O O . SER A 1 81 ? -12.923 1.741 7.040 1.00 73.38 81 SER A O 1
ATOM 670 N N . ALA A 1 82 ? -14.810 2.627 6.206 1.00 76.44 82 ALA A N 1
ATOM 671 C CA . ALA A 1 82 ? -14.952 1.705 5.082 1.00 76.44 82 ALA A CA 1
ATOM 672 C C . ALA A 1 82 ? -13.813 1.822 4.050 1.00 76.44 82 ALA A C 1
ATOM 674 O O . ALA A 1 82 ? -13.445 0.819 3.440 1.00 76.44 82 ALA A O 1
ATOM 675 N N . SER A 1 83 ? -13.209 3.007 3.868 1.00 89.12 83 SER A N 1
ATOM 676 C CA . SER A 1 83 ? -12.072 3.158 2.947 1.00 89.12 83 SER A CA 1
ATOM 677 C C . SER A 1 83 ? -10.751 2.702 3.554 1.00 89.12 83 SER A C 1
ATOM 679 O O . SER A 1 83 ? -9.858 2.296 2.812 1.00 89.12 83 SER A O 1
ATOM 681 N N . TRP A 1 84 ? -10.629 2.694 4.886 1.00 94.31 84 TRP A N 1
ATOM 682 C CA . TRP A 1 84 ? -9.376 2.362 5.567 1.00 94.31 84 TRP A CA 1
ATOM 683 C C . TRP A 1 84 ? -8.880 0.964 5.221 1.00 94.31 84 TRP A C 1
ATOM 685 O O . TRP A 1 84 ? -7.701 0.806 4.917 1.00 94.31 84 TRP A O 1
ATOM 695 N N . LEU A 1 85 ? -9.757 -0.046 5.194 1.00 95.56 85 LEU A N 1
ATOM 696 C CA . LEU A 1 85 ? -9.332 -1.408 4.868 1.00 95.56 85 LEU A CA 1
ATOM 697 C C . LEU A 1 85 ? -8.727 -1.481 3.460 1.00 95.56 85 LEU A C 1
ATOM 699 O O . LEU A 1 85 ? -7.655 -2.057 3.285 1.00 95.56 85 LEU A O 1
ATOM 703 N N . GLY A 1 86 ? -9.382 -0.875 2.466 1.00 96.31 86 GLY A N 1
ATOM 704 C CA . GLY A 1 86 ? -8.882 -0.839 1.092 1.00 96.31 86 GLY A CA 1
ATOM 705 C C . GLY A 1 86 ? -7.542 -0.109 0.979 1.00 96.31 86 GLY A C 1
ATOM 706 O O . GLY A 1 86 ? -6.604 -0.647 0.389 1.00 96.31 86 GLY A O 1
ATOM 707 N N . SER A 1 87 ? -7.411 1.058 1.614 1.00 97.38 87 SER A N 1
ATOM 708 C CA . SER A 1 87 ? -6.165 1.837 1.637 1.00 97.38 87 SER A CA 1
ATOM 709 C C . SER A 1 87 ? -5.019 1.088 2.315 1.00 97.38 87 SER A C 1
ATOM 711 O O . SER A 1 87 ? -3.915 1.028 1.778 1.00 97.38 87 SER A O 1
ATOM 713 N N . LEU A 1 88 ? -5.277 0.450 3.460 1.00 98.25 88 LEU A N 1
ATOM 714 C CA . LEU A 1 88 ? -4.285 -0.351 4.179 1.00 98.25 88 LEU A CA 1
ATOM 715 C C . LEU A 1 88 ? -3.878 -1.600 3.386 1.00 98.25 88 LEU A C 1
ATOM 717 O O . LEU A 1 88 ? -2.719 -2.014 3.417 1.00 98.25 88 LEU A O 1
ATOM 721 N N . LEU A 1 89 ? -4.802 -2.212 2.641 1.00 98.19 89 LEU A N 1
ATOM 722 C CA . LEU A 1 89 ? -4.461 -3.300 1.726 1.00 98.19 89 LEU A CA 1
ATOM 723 C C . LEU A 1 89 ? -3.560 -2.809 0.587 1.00 98.19 89 LEU A C 1
ATOM 725 O O . LEU A 1 89 ? -2.607 -3.510 0.249 1.00 98.19 89 LEU A O 1
ATOM 729 N N . CYS A 1 90 ? -3.808 -1.614 0.042 1.00 98.50 90 CYS A N 1
ATOM 730 C CA . CYS A 1 90 ? -2.951 -0.999 -0.976 1.00 98.50 90 CYS A CA 1
ATOM 731 C C . CYS A 1 90 ? -1.550 -0.689 -0.428 1.00 98.50 90 CYS A C 1
ATOM 733 O O . CYS A 1 90 ? -0.556 -1.104 -1.023 1.00 98.50 90 CYS A O 1
ATOM 735 N N . LEU A 1 91 ? -1.468 -0.052 0.746 1.00 98.62 91 LEU A N 1
ATOM 736 C CA . LEU A 1 91 ? -0.206 0.225 1.439 1.00 98.62 91 LEU A CA 1
ATOM 737 C C . LEU A 1 91 ? 0.581 -1.061 1.718 1.00 98.62 91 LEU A C 1
ATOM 739 O O . LEU A 1 91 ? 1.794 -1.114 1.538 1.00 98.62 91 LEU A O 1
ATOM 743 N N . TYR A 1 92 ? -0.108 -2.135 2.101 1.00 98.56 92 TYR A N 1
ATOM 744 C CA . TYR A 1 92 ? 0.533 -3.428 2.297 1.00 98.56 92 TYR A CA 1
ATOM 745 C C . TYR A 1 92 ? 1.141 -3.990 1.007 1.00 98.56 92 TYR A C 1
ATOM 747 O O . TYR A 1 92 ? 2.238 -4.541 1.061 1.00 98.56 92 TYR A O 1
ATOM 755 N N . GLN A 1 93 ? 0.489 -3.827 -0.152 1.00 98.50 93 GLN A N 1
ATOM 756 C CA . GLN A 1 93 ? 1.090 -4.229 -1.432 1.00 98.50 93 GLN A CA 1
ATOM 757 C C . GLN A 1 93 ? 2.314 -3.382 -1.789 1.00 98.50 93 GLN A C 1
ATOM 759 O O . GLN A 1 93 ? 3.281 -3.928 -2.328 1.00 98.50 93 GLN A O 1
ATOM 764 N N . LEU A 1 94 ? 2.299 -2.087 -1.452 1.00 98.31 94 LEU A N 1
ATOM 765 C CA . LEU A 1 94 ? 3.460 -1.215 -1.611 1.00 98.31 94 LEU A CA 1
ATOM 766 C C . LEU A 1 94 ? 4.644 -1.754 -0.803 1.00 98.31 94 LEU A C 1
ATOM 768 O O . LEU A 1 94 ? 5.669 -2.095 -1.384 1.00 98.31 94 LEU A O 1
ATOM 772 N N . VAL A 1 95 ? 4.470 -1.967 0.503 1.00 98.00 95 VAL A N 1
ATOM 773 C CA . VAL A 1 95 ? 5.526 -2.515 1.374 1.00 98.00 95 VAL A CA 1
ATOM 774 C C . VAL A 1 95 ? 5.993 -3.898 0.900 1.00 98.00 95 VAL A C 1
ATOM 776 O O . VAL A 1 95 ? 7.189 -4.137 0.752 1.00 98.00 95 VAL A O 1
ATOM 779 N N . LYS A 1 96 ? 5.066 -4.809 0.571 1.00 97.00 96 LYS A N 1
ATOM 780 C CA . LYS A 1 96 ? 5.390 -6.182 0.131 1.00 97.00 96 LYS A CA 1
ATOM 781 C C . LYS A 1 96 ? 6.097 -6.260 -1.221 1.00 97.00 96 LYS A C 1
ATOM 783 O O . LYS A 1 96 ? 6.597 -7.327 -1.580 1.00 97.00 96 LYS A O 1
ATOM 788 N N . THR A 1 97 ? 6.127 -5.184 -1.995 1.00 96.06 97 THR A N 1
ATOM 789 C CA . THR A 1 97 ? 6.922 -5.120 -3.229 1.00 96.06 97 THR A CA 1
ATOM 790 C C . THR A 1 97 ? 8.418 -4.961 -2.933 1.00 96.06 97 THR A C 1
ATOM 792 O O . THR A 1 97 ? 9.249 -5.400 -3.726 1.00 96.06 97 THR A O 1
ATOM 795 N N . TYR A 1 98 ? 8.761 -4.431 -1.757 1.00 95.69 98 TYR A N 1
ATOM 796 C CA . TYR A 1 98 ? 10.134 -4.164 -1.325 1.00 95.69 98 TYR A CA 1
ATOM 797 C C . TYR A 1 98 ? 10.693 -5.171 -0.310 1.00 95.69 98 TYR A C 1
ATOM 799 O O . TYR A 1 98 ? 11.845 -5.047 0.088 1.00 95.69 98 TYR A O 1
ATOM 807 N N . GLU A 1 99 ? 9.917 -6.185 0.081 1.00 92.69 99 GLU A N 1
ATOM 808 C CA . GLU A 1 99 ? 10.297 -7.196 1.087 1.00 92.69 99 GLU A CA 1
ATOM 809 C C . GLU A 1 99 ? 11.642 -7.884 0.800 1.00 92.69 99 GLU A C 1
ATOM 811 O O . GLU A 1 99 ? 12.395 -8.184 1.717 1.00 92.69 99 GLU A O 1
ATOM 816 N N . TYR A 1 100 ? 11.965 -8.105 -0.477 1.00 91.19 100 TYR A N 1
ATOM 817 C CA . TYR A 1 100 ? 13.206 -8.767 -0.901 1.00 91.19 100 TYR A CA 1
ATOM 818 C C . TYR A 1 100 ? 14.173 -7.822 -1.626 1.00 91.19 100 TYR A C 1
ATOM 820 O O . TYR A 1 100 ? 15.088 -8.274 -2.315 1.00 91.19 100 TYR A O 1
ATOM 828 N N . LYS A 1 101 ? 13.944 -6.508 -1.534 1.00 93.12 101 LYS A N 1
ATOM 829 C CA . LYS A 1 101 ? 14.793 -5.488 -2.154 1.00 93.12 101 LYS A CA 1
ATOM 830 C C . LYS A 1 101 ? 15.991 -5.170 -1.265 1.00 93.12 101 LYS A C 1
ATOM 832 O O . LYS A 1 101 ? 15.882 -5.194 -0.038 1.00 93.12 101 LYS A O 1
ATOM 837 N N . LYS A 1 102 ? 17.134 -4.854 -1.882 1.00 92.44 102 LYS A N 1
ATOM 838 C CA . LYS A 1 102 ? 18.325 -4.413 -1.140 1.00 92.44 102 LYS A CA 1
ATOM 839 C C . LYS A 1 102 ? 18.049 -3.079 -0.445 1.00 92.44 102 LYS A C 1
ATOM 841 O O . LYS A 1 102 ? 17.197 -2.319 -0.895 1.00 92.44 102 LYS A O 1
ATOM 846 N N . ALA A 1 103 ? 18.794 -2.773 0.617 1.00 89.75 103 ALA A N 1
ATOM 847 C CA . ALA A 1 103 ? 18.619 -1.537 1.387 1.00 89.75 103 ALA A CA 1
ATOM 848 C C . ALA A 1 103 ? 18.647 -0.273 0.503 1.00 89.75 103 ALA A C 1
ATOM 850 O O . ALA A 1 103 ? 17.786 0.589 0.643 1.00 89.75 103 ALA A O 1
ATOM 851 N N . GLU A 1 104 ? 19.569 -0.223 -0.460 1.00 91.94 104 GLU A N 1
ATOM 852 C CA . GLU A 1 104 ? 19.717 0.870 -1.434 1.00 91.94 104 GLU A CA 1
ATOM 853 C C . GLU A 1 104 ? 18.469 1.057 -2.314 1.00 91.94 104 GLU A C 1
ATOM 855 O O . GLU A 1 104 ? 18.088 2.174 -2.639 1.00 91.94 104 GLU A O 1
ATOM 860 N N . GLU A 1 105 ? 17.778 -0.031 -2.666 1.00 93.06 105 GLU A N 1
ATOM 861 C CA . GLU A 1 105 ? 16.561 0.018 -3.482 1.00 93.06 105 GLU A CA 1
ATOM 862 C C . GLU A 1 105 ? 15.315 0.385 -2.658 1.00 93.06 105 GLU A C 1
ATOM 864 O O . GLU A 1 105 ? 14.270 0.679 -3.236 1.00 93.06 105 GLU A O 1
ATOM 869 N N . ARG A 1 106 ? 15.383 0.335 -1.318 1.00 95.69 106 ARG A N 1
ATOM 870 C CA . ARG A 1 106 ? 14.236 0.588 -0.425 1.00 95.69 106 ARG A CA 1
ATOM 871 C C . ARG A 1 106 ? 14.006 2.072 -0.146 1.00 95.69 106 ARG A C 1
ATOM 873 O O . ARG A 1 106 ? 12.952 2.398 0.392 1.00 95.69 106 ARG A O 1
ATOM 880 N N . GLU A 1 107 ? 14.921 2.963 -0.527 1.00 96.62 107 GLU A N 1
ATOM 881 C CA . GLU A 1 107 ? 14.812 4.408 -0.275 1.00 96.62 107 GLU A CA 1
ATOM 882 C C . GLU A 1 107 ? 13.438 5.008 -0.652 1.00 96.62 107 GLU A C 1
ATOM 884 O O . GLU A 1 107 ? 12.834 5.657 0.207 1.00 96.62 107 GLU A O 1
ATOM 889 N N . PRO A 1 108 ? 12.847 4.725 -1.834 1.00 97.06 108 PRO A N 1
ATOM 890 C CA . PRO A 1 108 ? 11.537 5.275 -2.194 1.00 97.06 108 PRO A CA 1
ATOM 891 C C . PRO A 1 108 ? 10.412 4.819 -1.258 1.00 97.06 108 PRO A C 1
ATOM 893 O O . PRO A 1 108 ? 9.504 5.589 -0.941 1.00 97.06 108 PRO A O 1
ATOM 896 N N . LEU A 1 109 ? 10.480 3.572 -0.778 1.00 97.56 109 LEU A N 1
ATOM 897 C CA . LEU A 1 109 ? 9.544 3.075 0.224 1.00 97.56 109 LEU A CA 1
ATOM 898 C C . LEU A 1 109 ? 9.756 3.781 1.564 1.00 97.56 109 LEU A C 1
ATOM 900 O O . LEU A 1 109 ? 8.779 4.162 2.201 1.00 97.56 109 LEU A O 1
ATOM 904 N N . ILE A 1 110 ? 11.005 3.951 2.005 1.00 96.94 110 ILE A N 1
ATOM 905 C CA . ILE A 1 110 ? 11.308 4.605 3.284 1.00 96.94 110 ILE A CA 1
ATOM 906 C C . ILE A 1 110 ? 10.760 6.035 3.300 1.00 96.94 110 ILE A C 1
ATOM 908 O O . ILE A 1 110 ? 10.118 6.413 4.279 1.00 96.94 110 ILE A O 1
ATOM 912 N N . ILE A 1 111 ? 10.921 6.784 2.206 1.00 97.31 111 ILE A N 1
ATOM 913 C CA . ILE A 1 111 ? 10.346 8.127 2.048 1.00 97.31 111 ILE A CA 1
ATOM 914 C C . ILE A 1 111 ? 8.817 8.081 2.176 1.00 97.31 111 ILE A C 1
ATOM 916 O O . ILE A 1 111 ? 8.246 8.818 2.978 1.00 97.31 111 ILE A O 1
ATOM 920 N N . ALA A 1 112 ? 8.142 7.172 1.465 1.00 97.94 112 ALA A N 1
ATOM 921 C CA . ALA A 1 112 ? 6.689 7.025 1.577 1.00 97.94 112 ALA A CA 1
ATOM 922 C C . ALA A 1 112 ? 6.246 6.667 3.012 1.00 97.94 112 ALA A C 1
ATOM 924 O O . ALA A 1 112 ? 5.253 7.190 3.523 1.00 97.94 112 ALA A O 1
ATOM 925 N N . MET A 1 113 ? 6.997 5.810 3.708 1.00 97.88 113 MET A N 1
ATOM 926 C CA . MET A 1 113 ? 6.667 5.388 5.071 1.00 97.88 113 MET A CA 1
ATOM 927 C C . MET A 1 113 ? 6.861 6.486 6.123 1.00 97.88 113 MET A C 1
ATOM 929 O O . MET A 1 113 ? 6.214 6.406 7.166 1.00 97.88 113 MET A O 1
ATOM 933 N N . GLN A 1 114 ?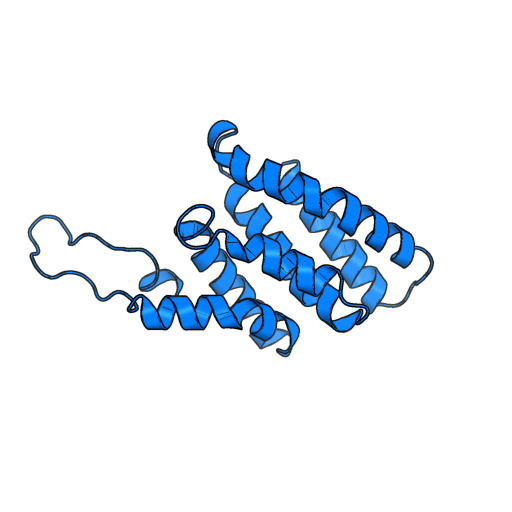 7.645 7.539 5.860 1.00 97.25 114 GLN A N 1
ATOM 934 C CA . GLN A 1 114 ? 7.690 8.722 6.736 1.00 97.25 114 GLN A CA 1
ATOM 935 C C . GLN A 1 114 ? 6.319 9.409 6.845 1.00 97.25 114 GLN A C 1
ATOM 937 O O . GLN A 1 114 ? 5.992 9.960 7.894 1.00 97.25 114 GLN A O 1
ATOM 942 N N . ILE A 1 115 ? 5.497 9.319 5.794 1.00 96.25 115 ILE A N 1
ATOM 943 C CA . ILE A 1 115 ? 4.120 9.830 5.772 1.00 96.25 115 ILE A CA 1
ATOM 944 C C . ILE A 1 115 ? 3.177 8.824 6.442 1.00 96.25 115 ILE A C 1
ATOM 946 O O . ILE A 1 115 ? 2.374 9.177 7.309 1.00 96.25 115 ILE A O 1
ATOM 950 N N . PHE A 1 116 ? 3.277 7.546 6.065 1.00 98.12 116 PHE A N 1
ATOM 951 C CA . PHE A 1 116 ? 2.292 6.544 6.475 1.00 98.12 116 PHE A CA 1
ATOM 952 C C . PHE A 1 116 ? 2.437 6.057 7.916 1.00 98.12 116 PHE A C 1
ATOM 954 O O . PHE A 1 116 ? 1.417 5.799 8.553 1.00 98.12 116 PHE A O 1
ATOM 961 N N . LEU A 1 117 ? 3.655 5.919 8.449 1.00 97.44 117 LEU A N 1
ATOM 962 C CA . LEU A 1 117 ? 3.876 5.405 9.806 1.00 97.44 117 LEU A CA 1
ATOM 963 C C . LEU A 1 117 ? 3.148 6.208 10.896 1.00 97.44 117 LEU A C 1
ATOM 965 O O . LEU A 1 117 ? 2.383 5.589 11.640 1.00 97.44 117 LEU A O 1
ATOM 969 N N . PRO A 1 118 ? 3.301 7.545 11.001 1.00 96.94 118 PRO A N 1
ATOM 970 C CA . PRO A 1 118 ? 2.582 8.309 12.020 1.00 96.94 118 PRO A CA 1
ATOM 971 C C . PRO A 1 118 ? 1.060 8.224 11.832 1.00 96.94 118 PRO A C 1
ATOM 973 O O . PRO A 1 118 ? 0.315 8.146 12.811 1.00 96.94 118 PRO A O 1
ATOM 976 N N . ARG A 1 119 ? 0.582 8.158 10.581 1.00 95.00 119 ARG A N 1
ATOM 977 C CA . ARG A 1 119 ? -0.847 8.030 10.265 1.00 95.00 119 ARG A CA 1
ATOM 978 C C . ARG A 1 119 ? -1.425 6.706 10.761 1.00 95.00 119 ARG A C 1
ATOM 980 O O . ARG A 1 119 ? -2.408 6.709 11.501 1.00 95.00 119 ARG A O 1
ATOM 987 N N . ILE A 1 120 ? -0.829 5.578 10.370 1.00 96.44 120 ILE A N 1
ATOM 988 C CA . ILE A 1 120 ? -1.339 4.258 10.767 1.00 96.44 120 ILE A CA 1
ATOM 989 C C . ILE A 1 120 ? -1.135 4.005 12.265 1.00 96.44 120 ILE A C 1
ATOM 991 O O . ILE A 1 120 ? -1.936 3.294 12.868 1.00 96.44 120 ILE A O 1
ATOM 995 N N . GLN A 1 121 ? -0.127 4.630 12.887 1.00 97.12 121 GLN A N 1
ATOM 996 C CA . GLN A 1 121 ? 0.038 4.642 14.342 1.00 97.12 121 GLN A CA 1
ATOM 997 C C . GLN A 1 121 ? -1.130 5.359 15.032 1.00 97.12 121 GLN A C 1
ATOM 999 O O . GLN A 1 121 ? -1.703 4.836 15.986 1.00 97.12 121 GLN A O 1
ATOM 1004 N N . GLN A 1 122 ? -1.522 6.539 14.549 1.00 95.12 122 GLN A N 1
ATOM 1005 C CA . GLN A 1 122 ? -2.675 7.247 15.101 1.00 95.12 122 GLN A CA 1
ATOM 1006 C C . GLN A 1 122 ? -3.964 6.426 14.931 1.00 95.12 122 GLN A C 1
ATOM 1008 O O . GLN A 1 122 ? -4.751 6.313 15.870 1.00 95.12 122 GLN A O 1
ATOM 1013 N N . GLN A 1 123 ? -4.164 5.813 13.760 1.00 93.88 123 GLN A N 1
ATOM 1014 C CA . GLN A 1 123 ? -5.343 4.989 13.483 1.00 93.88 123 GLN A CA 1
ATOM 1015 C C . GLN A 1 123 ? -5.415 3.746 14.372 1.00 93.88 123 GLN A C 1
ATOM 1017 O O . GLN A 1 123 ? -6.470 3.480 14.939 1.00 93.88 123 GLN A O 1
ATOM 1022 N N . ILE A 1 124 ? -4.318 2.997 14.546 1.00 96.00 124 ILE A N 1
ATOM 1023 C CA . ILE A 1 124 ? -4.352 1.803 15.403 1.00 96.00 124 ILE A CA 1
ATOM 1024 C C . ILE A 1 124 ? -4.686 2.167 16.851 1.00 96.00 124 ILE A C 1
ATOM 1026 O O . ILE A 1 124 ? -5.484 1.468 17.462 1.00 96.00 124 ILE A O 1
ATOM 1030 N N . VAL A 1 125 ? -4.173 3.293 17.365 1.00 97.06 125 VAL A N 1
ATOM 1031 C CA . VAL A 1 125 ? -4.502 3.795 18.711 1.00 97.06 125 VAL A CA 1
ATOM 1032 C C . VAL A 1 125 ? -5.988 4.138 18.837 1.00 97.06 125 VAL A C 1
ATOM 1034 O O . VAL A 1 125 ? -6.606 3.777 19.836 1.00 97.06 125 VAL A O 1
ATOM 1037 N N . GLN A 1 126 ? -6.582 4.779 17.825 1.00 93.94 126 GLN A N 1
ATOM 1038 C CA . GLN A 1 126 ? -8.022 5.080 17.801 1.00 93.94 126 GLN A CA 1
ATOM 1039 C C . GLN A 1 126 ? -8.894 3.820 17.775 1.00 93.94 126 GLN A C 1
ATOM 1041 O O . GLN A 1 126 ? -10.011 3.841 18.283 1.00 93.94 126 GLN A O 1
ATOM 1046 N N . LEU A 1 127 ? -8.390 2.732 17.191 1.00 94.62 127 LEU A N 1
ATOM 1047 C CA . LEU A 1 127 ? -9.099 1.461 17.078 1.00 94.62 127 LEU A CA 1
ATOM 1048 C C . LEU A 1 127 ? -9.013 0.606 18.354 1.00 94.62 127 LEU A C 1
ATOM 1050 O O . LEU A 1 127 ? -9.868 -0.253 18.544 1.00 94.62 127 LEU A O 1
ATOM 1054 N N . LEU A 1 128 ? -8.030 0.836 19.239 1.00 95.88 128 LEU A N 1
ATOM 1055 C CA . LEU A 1 128 ? -7.819 0.024 20.452 1.00 95.88 128 LEU A CA 1
ATOM 1056 C C . LEU A 1 128 ? -9.065 -0.134 21.344 1.00 95.88 128 LEU A C 1
ATOM 1058 O O . LEU A 1 128 ? -9.277 -1.242 21.838 1.00 95.88 128 LEU A O 1
ATOM 1062 N N . PRO A 1 129 ? -9.891 0.906 21.578 1.00 96.88 129 PRO A N 1
ATOM 1063 C CA . PRO A 1 129 ? -11.082 0.766 22.415 1.00 96.88 129 PRO A CA 1
ATOM 1064 C C . PRO A 1 129 ? -12.219 -0.020 21.745 1.00 96.88 129 PRO A C 1
ATOM 1066 O O . PRO A 1 129 ? -13.117 -0.489 22.442 1.00 96.88 129 PRO A O 1
ATOM 1069 N N . ASP A 1 130 ? -12.213 -0.150 20.413 1.00 95.12 130 ASP A N 1
ATOM 1070 C CA . ASP A 1 130 ? -13.259 -0.839 19.655 1.00 95.12 130 ASP A CA 1
ATOM 1071 C C . ASP A 1 130 ? -12.891 -2.313 19.430 1.00 95.12 130 ASP A C 1
ATOM 1073 O O . ASP A 1 130 ? -11.974 -2.639 18.672 1.00 95.12 130 ASP A O 1
ATOM 1077 N N . SER A 1 131 ? -13.644 -3.212 20.065 1.00 95.31 131 SER A N 1
ATOM 1078 C CA . SER A 1 131 ? -13.495 -4.667 19.946 1.00 95.31 131 SER A CA 1
ATOM 1079 C C . SER A 1 131 ? -14.300 -5.282 18.796 1.00 95.31 131 SER A C 1
ATOM 1081 O O . SER A 1 131 ? -14.357 -6.509 18.668 1.00 95.31 131 SER A O 1
ATOM 1083 N N . SER A 1 132 ? -14.922 -4.462 17.943 1.00 96.75 132 SER A N 1
ATOM 1084 C CA . SER A 1 132 ? -15.632 -4.941 16.763 1.00 96.75 132 SER A CA 1
ATOM 1085 C C . SER A 1 132 ? -14.715 -5.757 15.848 1.00 96.75 132 SER A C 1
ATOM 1087 O O . SER A 1 132 ? -13.519 -5.490 15.705 1.00 96.75 132 SER A O 1
ATOM 1089 N N . TYR A 1 133 ? -15.295 -6.748 15.165 1.00 95.06 133 TYR A N 1
ATOM 1090 C CA . TYR A 1 133 ? -14.566 -7.560 14.185 1.00 95.06 133 TYR A CA 1
ATOM 1091 C C . TYR A 1 133 ? -13.838 -6.693 13.147 1.00 95.06 133 TYR A C 1
ATOM 1093 O O . TYR A 1 133 ? -12.699 -6.974 12.775 1.00 95.06 133 TYR A O 1
ATOM 1101 N N . TYR A 1 134 ? -14.492 -5.618 12.700 1.00 93.81 134 TYR A N 1
ATOM 1102 C CA . TYR A 1 134 ? -13.941 -4.708 11.706 1.00 93.81 134 TYR A CA 1
ATOM 1103 C C . TYR A 1 134 ? -12.740 -3.918 12.243 1.00 93.81 134 TYR A C 1
ATOM 1105 O O . TYR A 1 134 ? -11.717 -3.834 11.563 1.00 93.81 134 TYR A O 1
ATOM 1113 N N . SER A 1 135 ? -12.815 -3.410 13.477 1.00 95.62 135 SER A N 1
ATOM 1114 C CA . SER A 1 135 ? -11.677 -2.762 14.135 1.00 95.62 135 SER A CA 1
ATOM 1115 C C . SER A 1 135 ? -10.489 -3.714 14.264 1.00 95.62 135 SER A C 1
ATOM 1117 O O . SER A 1 135 ? -9.390 -3.396 13.807 1.00 95.62 135 SER A O 1
ATOM 1119 N N . VAL A 1 136 ? -10.707 -4.931 14.772 1.00 96.94 136 VAL A N 1
ATOM 1120 C CA . VAL A 1 136 ? -9.643 -5.941 14.913 1.00 96.94 136 VAL A CA 1
ATOM 1121 C C . VAL A 1 136 ? -9.023 -6.302 13.558 1.00 96.94 136 VAL A C 1
ATOM 1123 O O . VAL A 1 136 ? -7.804 -6.468 13.453 1.00 96.94 136 VAL A O 1
ATOM 1126 N N . LEU A 1 137 ? -9.829 -6.382 12.495 1.00 96.19 137 LEU A N 1
ATOM 1127 C CA . LEU A 1 137 ? -9.347 -6.609 11.132 1.00 96.19 137 LEU A CA 1
ATOM 1128 C C . LEU A 1 137 ? -8.404 -5.488 10.661 1.00 96.19 137 LEU A C 1
ATOM 1130 O O . LEU A 1 137 ? -7.340 -5.780 10.107 1.00 96.19 137 LEU A O 1
ATOM 1134 N N . LEU A 1 138 ? -8.763 -4.224 10.899 1.00 96.81 138 LEU A N 1
ATOM 1135 C CA . LEU A 1 138 ? -7.930 -3.066 10.565 1.00 96.81 138 LEU A CA 1
ATOM 1136 C C . LEU A 1 138 ? -6.633 -3.047 11.381 1.00 96.81 138 LEU A C 1
ATOM 1138 O O . LEU A 1 138 ? -5.555 -2.906 10.802 1.00 96.81 138 LEU A O 1
ATOM 1142 N N . GLN A 1 139 ? -6.715 -3.271 12.697 1.00 97.94 139 GLN A N 1
ATOM 1143 C CA . GLN A 1 139 ? -5.544 -3.362 13.577 1.00 97.94 139 GLN A CA 1
ATOM 1144 C C . GLN A 1 139 ? -4.579 -4.452 13.091 1.00 97.94 139 GLN A C 1
ATOM 1146 O O . GLN A 1 139 ? -3.390 -4.197 12.891 1.00 97.94 139 GLN A O 1
ATOM 1151 N N . LYS A 1 140 ? -5.093 -5.653 12.793 1.00 98.06 140 LYS A N 1
ATOM 1152 C CA . LYS A 1 140 ? -4.307 -6.752 12.215 1.00 98.06 140 LYS A CA 1
ATOM 1153 C C . LYS A 1 140 ? -3.634 -6.337 10.906 1.00 98.06 140 LYS A C 1
ATOM 1155 O O . LYS A 1 140 ? -2.477 -6.686 10.674 1.00 98.06 140 LYS A O 1
ATOM 1160 N N . GLN A 1 141 ? -4.344 -5.626 10.034 1.00 98.12 141 GLN A N 1
ATOM 1161 C CA . GLN A 1 141 ? -3.794 -5.199 8.752 1.00 98.12 141 GLN A CA 1
ATOM 1162 C C . GLN A 1 141 ? -2.678 -4.151 8.922 1.00 98.12 141 GLN A C 1
ATOM 1164 O O . GLN A 1 141 ? -1.661 -4.254 8.237 1.00 98.12 141 GLN A O 1
ATOM 1169 N N . ILE A 1 142 ? -2.807 -3.218 9.873 1.00 98.31 142 ILE A N 1
ATOM 1170 C CA . ILE A 1 142 ? -1.744 -2.267 10.248 1.00 98.31 142 ILE A CA 1
ATOM 1171 C C . ILE A 1 142 ? -0.509 -3.011 10.771 1.00 98.31 142 ILE A C 1
ATOM 1173 O O . ILE A 1 142 ? 0.606 -2.759 10.316 1.00 98.31 142 ILE A O 1
ATOM 1177 N N . LEU A 1 143 ? -0.695 -3.991 11.660 1.00 98.25 143 LEU A N 1
ATOM 1178 C CA . LEU A 1 143 ? 0.412 -4.793 12.191 1.00 98.25 143 LEU A CA 1
ATOM 1179 C C . LEU A 1 143 ? 1.135 -5.584 11.092 1.00 98.25 143 LEU A C 1
ATOM 1181 O O . LEU A 1 143 ? 2.360 -5.683 11.111 1.00 98.25 143 LEU A O 1
ATOM 1185 N N . LYS A 1 144 ? 0.407 -6.096 10.092 1.00 98.19 144 LYS A N 1
ATOM 1186 C CA . LYS A 1 144 ? 1.017 -6.746 8.921 1.00 98.19 144 LYS A CA 1
ATOM 1187 C C . LYS A 1 144 ? 1.870 -5.787 8.091 1.00 98.19 144 LYS A C 1
ATOM 1189 O O . LYS A 1 144 ? 2.913 -6.212 7.601 1.00 98.19 144 LYS A O 1
ATOM 1194 N N . ILE A 1 145 ? 1.431 -4.538 7.910 1.00 98.44 145 ILE A N 1
ATOM 1195 C CA . ILE A 1 145 ? 2.213 -3.495 7.223 1.00 98.44 145 ILE A CA 1
ATOM 1196 C C . ILE A 1 145 ? 3.513 -3.245 7.984 1.00 98.44 145 ILE A C 1
ATOM 1198 O O . ILE A 1 145 ? 4.582 -3.306 7.384 1.00 98.44 145 ILE A O 1
ATOM 1202 N N . PHE A 1 146 ? 3.424 -3.027 9.298 1.00 97.31 146 PHE A N 1
ATOM 1203 C CA . PHE A 1 146 ? 4.595 -2.781 10.135 1.00 97.31 146 PHE A CA 1
ATOM 1204 C C . PHE A 1 146 ? 5.576 -3.959 10.107 1.00 97.31 146 PHE A C 1
ATOM 1206 O O . PHE A 1 146 ? 6.760 -3.768 9.852 1.00 97.31 146 PHE A O 1
ATOM 1213 N N . TYR A 1 147 ? 5.077 -5.185 10.282 1.00 96.75 147 TYR A N 1
ATOM 1214 C CA . TYR A 1 147 ? 5.899 -6.391 10.213 1.00 96.75 147 TYR A CA 1
ATOM 1215 C C . TYR A 1 147 ? 6.624 -6.512 8.868 1.00 96.75 147 TYR A C 1
ATOM 1217 O O . TYR A 1 147 ? 7.836 -6.679 8.843 1.00 96.75 147 TYR A O 1
ATOM 1225 N N . ALA A 1 148 ? 5.905 -6.356 7.751 1.00 96.00 148 ALA A N 1
ATOM 1226 C CA . ALA A 1 148 ? 6.500 -6.446 6.418 1.00 96.00 148 ALA A CA 1
ATOM 1227 C C . ALA A 1 148 ? 7.510 -5.325 6.116 1.00 96.00 148 ALA A C 1
ATOM 1229 O O . ALA A 1 148 ? 8.355 -5.500 5.245 1.00 96.00 148 ALA A O 1
ATOM 1230 N N . LEU A 1 149 ? 7.418 -4.178 6.797 1.00 95.38 149 LEU A N 1
ATOM 1231 C CA . LEU A 1 149 ? 8.370 -3.079 6.641 1.00 95.38 149 LEU A CA 1
ATOM 1232 C C . LEU A 1 149 ? 9.688 -3.338 7.380 1.00 95.38 149 LEU A C 1
ATOM 1234 O O . LEU A 1 149 ? 10.722 -2.860 6.930 1.00 95.38 149 LEU A O 1
ATOM 1238 N N . VAL A 1 150 ? 9.647 -4.022 8.524 1.00 90.81 150 VAL A N 1
ATOM 1239 C CA . VAL A 1 150 ? 10.814 -4.189 9.411 1.00 90.81 150 VAL A CA 1
ATOM 1240 C C . VAL A 1 150 ? 11.615 -5.456 9.097 1.00 90.81 150 VAL A C 1
ATOM 1242 O O . VAL A 1 150 ? 12.783 -5.537 9.472 1.00 90.81 150 VAL A O 1
ATOM 1245 N N . GLN A 1 151 ? 11.013 -6.426 8.403 1.00 79.00 151 GLN A N 1
ATOM 1246 C CA . GLN A 1 151 ? 11.740 -7.568 7.840 1.00 79.00 151 GLN A CA 1
ATOM 1247 C C . GLN A 1 151 ? 12.683 -7.155 6.701 1.00 79.00 151 GLN A C 1
ATOM 1249 O O . GLN A 1 151 ? 13.740 -7.812 6.608 1.00 79.00 151 GLN A O 1
#

InterPro domains:
  IPR001494 Importin-beta, N-terminal domain [PS50166] (1-40)
  IPR011989 Armadillo-like helical [G3DSA:1.25.10.10] (1-151)
  IPR016024 Armadillo-type fold [SSF48371] (2-150)

Organism: Homo sapiens (NCBI:txid9606)

Secondary structure (DSSP, 8-state):
-HHHHSS--PPPTT---PPP---HHHHHHHHTTHHHHHHHS-HHHHHHHHHHHHHHHHHHTTTT-TTHHHHHHHHHS-S-HHHHHHHHHHHHHHHHHSTTS-GGGGHHHHHHHHHHHHHHHHHHHHHTT--SHHHHHHHHHHHHHHHHHH-